Protein AF-A0AAX1LP61-F1 (afdb_monomer)

Radius of gyration: 21.28 Å; Cα contacts (8 Å, |Δi|>4): 53; chains: 1; bounding box: 38×34×68 Å

Organism: Bifidobacterium longum subsp. infantis (NCBI:txid1682)

Sequence (84 aa):
MIGDINDRPDVLIVCVGGNDMLAGRSVREWAAGLAPVLDAAKNKAGKVMLFSSGQPHRSPVLPRAAPRHRTPHQRADRHEPATV

pLDDT: mean 74.97, std 18.7, range [44.19, 96.44]

Structure (mmCIF, N/CA/C/O backbone):
data_AF-A0AAX1LP61-F1
#
_entry.id   AF-A0AAX1LP61-F1
#
loop_
_atom_site.group_PDB
_atom_site.id
_atom_site.type_symbol
_atom_site.label_atom_id
_atom_site.label_alt_id
_atom_site.label_comp_id
_atom_site.label_asym_id
_atom_site.label_entity_id
_atom_site.label_seq_id
_atom_site.pdbx_PDB_ins_code
_atom_site.Cartn_x
_atom_site.Cartn_y
_atom_site.Cartn_z
_atom_site.occupancy
_atom_site.B_iso_or_equiv
_atom_site.auth_seq_id
_atom_site.auth_comp_id
_atom_site.auth_asym_id
_atom_site.auth_atom_id
_atom_site.pdbx_PDB_model_num
ATOM 1 N N . MET A 1 1 ? -26.913 -11.323 8.217 1.00 46.31 1 MET A N 1
ATOM 2 C CA . MET A 1 1 ? -26.661 -9.887 7.985 1.00 46.31 1 MET A CA 1
ATOM 3 C C . MET A 1 1 ? -25.314 -9.596 8.617 1.00 46.31 1 MET A C 1
ATOM 5 O O 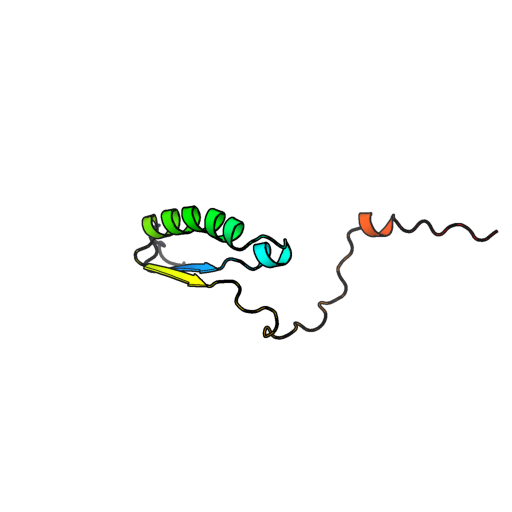. MET A 1 1 ? -25.198 -9.776 9.821 1.00 46.31 1 MET A O 1
ATOM 9 N N . ILE A 1 2 ? -24.275 -9.328 7.822 1.00 56.81 2 ILE A N 1
ATOM 10 C CA . ILE A 1 2 ? -23.006 -8.835 8.375 1.00 56.81 2 ILE A CA 1
ATOM 11 C C . ILE A 1 2 ? -23.357 -7.495 9.020 1.00 56.81 2 ILE A C 1
ATOM 13 O O . ILE A 1 2 ? -23.917 -6.637 8.341 1.00 56.81 2 ILE A O 1
ATOM 17 N N . GLY A 1 3 ? -23.200 -7.412 10.343 1.00 55.28 3 GLY A N 1
ATOM 18 C CA . GLY A 1 3 ? -23.564 -6.235 11.127 1.00 55.28 3 GLY A CA 1
ATOM 19 C C . GLY A 1 3 ? -22.882 -4.988 10.582 1.00 55.28 3 GLY A C 1
ATOM 20 O O . GLY A 1 3 ? -21.839 -5.106 9.944 1.00 55.28 3 GLY A O 1
ATOM 21 N N . ASP A 1 4 ? -23.514 -3.840 10.819 1.00 60.09 4 ASP A N 1
ATOM 22 C CA . ASP A 1 4 ? -23.056 -2.499 10.456 1.00 60.09 4 ASP A CA 1
ATOM 23 C C . ASP A 1 4 ? -21.525 -2.392 10.545 1.00 60.09 4 ASP A C 1
ATOM 25 O O . ASP A 1 4 ? -20.944 -2.312 11.632 1.00 60.09 4 ASP A O 1
ATOM 29 N N . ILE A 1 5 ? -20.855 -2.516 9.393 1.00 61.94 5 ILE A N 1
ATOM 30 C CA . ILE A 1 5 ? -19.412 -2.325 9.313 1.00 61.94 5 ILE A CA 1
ATOM 31 C C . ILE A 1 5 ? -19.246 -0.822 9.410 1.00 61.94 5 ILE A C 1
ATOM 33 O O . ILE A 1 5 ? -19.394 -0.111 8.420 1.00 61.94 5 ILE A O 1
ATOM 37 N N . ASN A 1 6 ? -18.962 -0.359 10.622 1.00 66.12 6 ASN A N 1
ATOM 38 C CA . ASN A 1 6 ? -18.501 0.994 10.879 1.00 66.12 6 ASN A CA 1
ATOM 39 C C . ASN A 1 6 ? -17.468 1.375 9.799 1.00 66.12 6 ASN A C 1
ATOM 41 O O . ASN A 1 6 ? -16.540 0.603 9.546 1.00 66.12 6 ASN A O 1
ATOM 45 N N . ASP A 1 7 ? -17.595 2.553 9.178 1.00 75.44 7 ASP A N 1
ATOM 46 C CA . ASP A 1 7 ? -16.761 3.010 8.039 1.00 75.44 7 ASP A CA 1
ATOM 47 C C . ASP A 1 7 ? -15.245 3.094 8.342 1.00 75.44 7 ASP A C 1
ATOM 49 O O . ASP A 1 7 ? -14.421 3.422 7.477 1.00 75.44 7 ASP A O 1
ATOM 53 N N . ARG A 1 8 ? -14.866 2.780 9.583 1.00 87.19 8 ARG A N 1
ATOM 54 C CA . ARG A 1 8 ? -13.516 2.805 10.120 1.00 87.19 8 ARG A CA 1
ATOM 55 C C . ARG A 1 8 ? -13.068 1.399 10.556 1.00 87.19 8 ARG A C 1
ATOM 57 O O . ARG A 1 8 ? -13.323 1.014 11.696 1.00 87.19 8 ARG A O 1
ATOM 64 N N . PRO A 1 9 ? -12.368 0.638 9.699 1.00 89.06 9 PRO A N 1
ATOM 65 C CA . PRO A 1 9 ? -11.817 -0.657 10.085 1.00 89.06 9 PRO A CA 1
ATOM 66 C C . PRO A 1 9 ? -10.718 -0.521 11.153 1.00 89.06 9 PRO A C 1
ATOM 68 O O . PRO A 1 9 ? -9.882 0.386 11.099 1.00 89.06 9 PRO A O 1
ATOM 71 N N . ASP A 1 10 ? -10.655 -1.473 12.086 1.00 91.12 10 ASP A N 1
ATOM 72 C CA . ASP A 1 10 ? -9.554 -1.561 13.058 1.00 91.12 10 ASP A CA 1
ATOM 73 C C . ASP A 1 10 ? -8.214 -1.836 12.366 1.00 91.12 10 ASP A C 1
ATOM 75 O O . ASP A 1 10 ? -7.188 -1.246 12.713 1.00 91.12 10 ASP A O 1
ATOM 79 N N . VAL A 1 11 ? -8.238 -2.705 11.349 1.00 92.56 11 VAL A N 1
ATOM 80 C CA . VAL A 1 11 ? -7.081 -3.086 10.536 1.00 92.56 11 VAL A CA 1
ATOM 81 C C . VAL A 1 11 ? -7.435 -2.984 9.057 1.00 92.56 11 VAL A C 1
ATOM 83 O O . VAL A 1 11 ? -8.373 -3.626 8.589 1.00 92.56 11 VAL A O 1
ATOM 86 N N . LEU A 1 12 ? -6.641 -2.223 8.304 1.00 94.06 12 LEU A N 1
ATOM 87 C CA . LEU A 1 12 ? -6.690 -2.183 6.846 1.00 94.06 12 LEU A CA 1
ATOM 88 C C . LEU A 1 12 ? -5.467 -2.885 6.257 1.00 94.06 12 LEU A C 1
ATOM 90 O O . LEU A 1 12 ? -4.326 -2.540 6.566 1.00 94.06 12 LEU A O 1
ATOM 94 N N . ILE A 1 13 ? -5.713 -3.857 5.383 1.00 94.25 13 ILE A N 1
ATOM 95 C CA . ILE A 1 13 ? -4.669 -4.591 4.670 1.00 94.25 13 ILE A CA 1
ATOM 96 C C . ILE A 1 13 ? -4.494 -3.982 3.277 1.00 94.25 13 ILE A C 1
ATOM 98 O O . ILE A 1 13 ? -5.451 -3.880 2.512 1.00 94.25 13 ILE A O 1
ATOM 102 N N . VAL A 1 14 ? -3.264 -3.597 2.942 1.00 93.38 14 VAL A N 1
ATOM 103 C CA . VAL A 1 14 ? -2.882 -3.034 1.643 1.00 93.38 14 VAL A CA 1
ATOM 104 C C . VAL A 1 14 ? -1.957 -4.025 0.941 1.00 93.38 14 VAL A C 1
ATOM 106 O O . VAL A 1 14 ? -0.837 -4.245 1.390 1.00 93.38 14 VAL A O 1
ATOM 109 N N . CYS A 1 15 ? -2.410 -4.615 -0.166 1.00 93.00 15 CYS A N 1
ATOM 110 C CA . CYS A 1 15 ? -1.621 -5.533 -0.995 1.00 93.00 15 CYS A CA 1
ATOM 111 C C . CYS A 1 15 ? -1.304 -4.863 -2.335 1.00 93.00 15 CYS A C 1
ATOM 113 O O . CYS A 1 15 ? -2.217 -4.549 -3.098 1.00 93.00 15 CYS A O 1
ATOM 115 N N . VAL A 1 16 ? -0.025 -4.627 -2.628 1.00 91.06 16 VAL A N 1
ATOM 116 C CA . VAL A 1 16 ? 0.408 -3.817 -3.783 1.00 91.06 16 VAL A CA 1
ATOM 117 C C . VAL A 1 16 ? 1.672 -4.373 -4.439 1.00 91.06 16 VAL A C 1
ATOM 119 O O . VAL A 1 16 ? 2.334 -5.257 -3.903 1.00 91.06 16 VAL A O 1
ATOM 122 N N . GLY A 1 17 ? 2.035 -3.826 -5.601 1.00 89.06 17 GLY A N 1
ATOM 123 C CA . GLY A 1 17 ? 3.297 -4.108 -6.287 1.00 89.06 17 GLY A CA 1
ATOM 124 C C . GLY A 1 17 ? 3.195 -5.154 -7.394 1.00 89.06 17 GLY A C 1
ATOM 125 O O . GLY A 1 17 ? 4.000 -5.129 -8.315 1.00 89.06 17 GLY A O 1
ATOM 126 N N . GLY A 1 18 ? 2.197 -6.048 -7.367 1.00 88.75 18 GLY A N 1
ATOM 127 C CA . GLY A 1 18 ? 2.092 -7.123 -8.364 1.00 88.75 18 GLY A CA 1
ATOM 128 C C . GLY A 1 18 ? 1.945 -6.573 -9.783 1.00 88.75 18 GLY A C 1
ATOM 129 O O . GLY A 1 18 ? 2.646 -6.994 -10.697 1.00 88.75 18 GLY A O 1
ATOM 130 N N . ASN A 1 19 ? 1.095 -5.560 -9.948 1.00 88.19 19 ASN A N 1
ATOM 131 C CA . ASN A 1 19 ? 0.887 -4.907 -11.239 1.00 88.19 19 ASN A CA 1
ATOM 132 C C . ASN A 1 19 ? 2.085 -4.047 -11.653 1.00 88.19 19 ASN A C 1
ATOM 134 O O . ASN A 1 19 ? 2.444 -4.036 -12.824 1.00 88.19 19 ASN A O 1
ATOM 138 N N . ASP A 1 20 ? 2.728 -3.362 -10.707 1.00 89.75 20 ASP A N 1
ATOM 139 C CA . ASP A 1 20 ? 3.932 -2.565 -10.958 1.00 89.75 20 ASP A CA 1
ATOM 140 C C . ASP A 1 20 ? 5.071 -3.433 -11.495 1.00 89.75 20 ASP A C 1
ATOM 142 O O . ASP A 1 20 ? 5.739 -3.054 -12.456 1.00 89.75 20 ASP A O 1
ATOM 146 N N . MET A 1 21 ? 5.232 -4.634 -10.930 1.00 85.69 21 MET A N 1
ATOM 147 C CA . MET A 1 21 ? 6.180 -5.630 -11.418 1.00 85.69 21 MET A CA 1
ATOM 148 C C . MET A 1 21 ? 5.844 -6.101 -12.834 1.00 85.69 21 MET A C 1
ATOM 150 O O . MET A 1 21 ? 6.732 -6.156 -13.681 1.00 85.69 21 MET A O 1
ATOM 154 N N . LEU A 1 22 ? 4.574 -6.420 -13.105 1.00 87.00 22 LEU A N 1
ATOM 155 C CA . LEU A 1 22 ? 4.126 -6.851 -14.437 1.00 87.00 22 LEU A CA 1
ATOM 156 C C . LEU A 1 22 ? 4.274 -5.746 -15.493 1.00 87.00 22 LEU A C 1
ATOM 158 O O . LEU A 1 22 ? 4.513 -6.046 -16.659 1.00 87.00 22 LEU A O 1
ATOM 162 N N . ALA A 1 23 ? 4.152 -4.485 -15.083 1.00 88.50 23 ALA A N 1
ATOM 163 C CA . ALA A 1 23 ? 4.332 -3.315 -15.934 1.00 88.50 23 ALA A CA 1
ATOM 164 C C . ALA A 1 23 ? 5.799 -2.856 -16.044 1.00 88.50 23 ALA A C 1
ATOM 166 O O . ALA A 1 23 ? 6.071 -1.875 -16.731 1.00 88.50 23 ALA A O 1
ATOM 167 N N .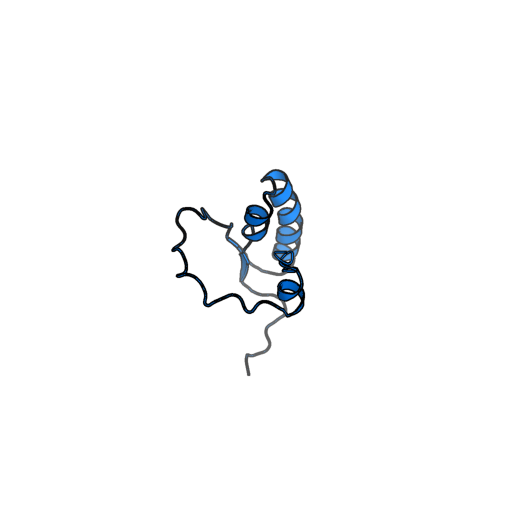 GLY A 1 24 ? 6.741 -3.523 -15.364 1.00 88.38 24 GLY A N 1
ATOM 168 C CA . GLY A 1 24 ? 8.156 -3.145 -15.374 1.00 88.38 24 GLY A CA 1
ATOM 169 C C . GLY A 1 24 ? 8.439 -1.771 -14.756 1.00 88.38 24 GLY A C 1
ATOM 170 O O . GLY A 1 24 ? 9.436 -1.142 -15.108 1.00 88.38 24 GLY A O 1
ATOM 171 N N . ARG A 1 25 ? 7.572 -1.285 -13.857 1.00 87.12 25 ARG A N 1
ATOM 172 C CA . ARG A 1 25 ? 7.771 0.003 -13.182 1.00 87.12 25 ARG A CA 1
ATOM 173 C C . ARG A 1 25 ? 8.984 -0.053 -12.266 1.00 87.12 25 ARG A C 1
ATOM 175 O O . ARG A 1 25 ? 9.274 -1.069 -11.631 1.00 87.12 25 ARG A O 1
ATOM 182 N N . SER A 1 26 ? 9.664 1.080 -12.141 1.00 89.81 26 SER A N 1
ATOM 183 C CA . SER A 1 26 ? 10.760 1.211 -11.189 1.00 89.81 26 SER A CA 1
ATOM 184 C C . SER A 1 26 ? 10.255 1.250 -9.742 1.00 89.81 26 SER A C 1
ATOM 186 O O . SER A 1 26 ? 9.127 1.652 -9.447 1.00 89.81 26 SER A O 1
ATOM 188 N N . VAL A 1 27 ? 11.138 0.914 -8.797 1.00 88.88 27 VAL A N 1
ATOM 189 C CA . VAL A 1 27 ? 10.852 1.019 -7.354 1.00 88.88 27 VAL A CA 1
ATOM 190 C C . VAL A 1 27 ? 10.489 2.452 -6.954 1.00 88.88 27 VAL A C 1
ATOM 192 O O . VAL A 1 27 ? 9.629 2.654 -6.102 1.00 88.88 27 VAL A O 1
ATOM 195 N N . ARG A 1 28 ? 11.113 3.458 -7.582 1.00 92.69 28 ARG A N 1
ATOM 196 C CA . ARG A 1 28 ? 10.830 4.877 -7.320 1.00 92.69 28 ARG A CA 1
ATOM 197 C C . ARG A 1 28 ? 9.394 5.232 -7.696 1.00 92.69 28 ARG A C 1
ATOM 199 O O . ARG A 1 28 ? 8.690 5.868 -6.919 1.00 92.69 28 ARG A O 1
ATOM 206 N N . GLU A 1 29 ? 8.975 4.814 -8.880 1.00 92.06 29 GLU A N 1
ATOM 207 C CA . GLU A 1 29 ? 7.624 5.023 -9.392 1.00 92.06 29 GLU A CA 1
ATOM 208 C C . GLU A 1 29 ? 6.574 4.288 -8.549 1.00 92.06 29 GLU A C 1
ATOM 210 O O . GLU A 1 29 ? 5.520 4.853 -8.239 1.00 92.06 29 GLU A O 1
ATOM 215 N N . TRP A 1 30 ? 6.871 3.055 -8.135 1.00 91.69 30 TRP A N 1
ATOM 216 C CA . TRP A 1 30 ? 6.038 2.299 -7.201 1.00 91.69 30 TRP A CA 1
ATOM 217 C C . TRP A 1 30 ? 5.896 3.020 -5.853 1.00 91.69 30 TRP A C 1
ATOM 219 O O . TRP A 1 30 ? 4.777 3.254 -5.400 1.00 91.69 30 TRP A O 1
ATOM 229 N N . ALA A 1 31 ? 7.007 3.448 -5.244 1.00 92.00 31 ALA A N 1
ATOM 230 C CA . ALA A 1 31 ? 7.002 4.148 -3.959 1.00 92.00 31 ALA A CA 1
ATOM 231 C C . ALA A 1 31 ? 6.219 5.470 -4.018 1.00 92.00 31 ALA A C 1
ATOM 233 O O . ALA A 1 31 ? 5.441 5.764 -3.110 1.00 92.00 31 ALA A O 1
ATOM 234 N N . ALA A 1 32 ? 6.372 6.233 -5.106 1.00 94.94 32 ALA A N 1
ATOM 235 C CA . ALA A 1 32 ? 5.626 7.471 -5.324 1.00 94.94 32 ALA A CA 1
ATOM 236 C C . ALA A 1 32 ? 4.108 7.232 -5.419 1.00 94.94 32 ALA A C 1
ATOM 238 O O . ALA A 1 32 ? 3.333 8.017 -4.882 1.00 94.94 32 ALA A O 1
ATOM 239 N N . GLY A 1 33 ? 3.681 6.135 -6.056 1.00 92.69 33 GLY A N 1
ATOM 240 C CA . GLY A 1 33 ? 2.266 5.748 -6.115 1.00 92.69 33 GLY A CA 1
ATOM 241 C C . GLY A 1 33 ? 1.727 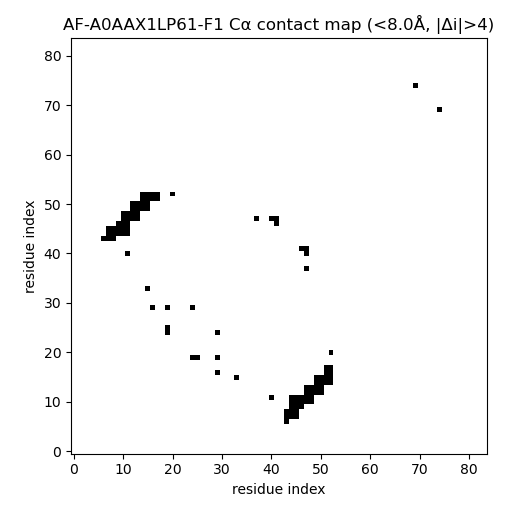5.178 -4.799 1.00 92.69 33 GLY A C 1
ATOM 242 O O . GLY A 1 33 ? 0.553 5.358 -4.486 1.00 92.69 33 GLY A O 1
ATOM 243 N N . LEU A 1 34 ? 2.575 4.516 -4.007 1.00 94.19 34 LEU A N 1
ATOM 244 C CA . LEU A 1 34 ? 2.189 3.910 -2.732 1.00 94.19 34 LEU A CA 1
ATOM 245 C C . LEU A 1 34 ? 2.016 4.939 -1.606 1.00 94.19 34 LEU A C 1
ATOM 247 O O . LEU A 1 34 ? 1.138 4.768 -0.762 1.00 94.19 34 LEU A O 1
ATOM 251 N N . ALA A 1 35 ? 2.822 6.002 -1.584 1.00 95.06 35 ALA A N 1
ATOM 252 C CA . ALA A 1 35 ? 2.761 7.036 -0.550 1.00 95.06 35 ALA A CA 1
ATOM 253 C C . ALA A 1 35 ? 1.336 7.589 -0.297 1.00 95.06 35 ALA A C 1
ATOM 255 O O . ALA A 1 35 ? 0.854 7.449 0.830 1.00 95.06 35 ALA A O 1
ATOM 256 N N . PRO A 1 36 ? 0.597 8.101 -1.306 1.00 96.44 36 PRO A N 1
ATOM 257 C CA . PRO A 1 36 ? -0.752 8.627 -1.081 1.00 96.44 36 PRO A CA 1
ATOM 258 C C . PRO A 1 36 ? -1.759 7.551 -0.643 1.00 96.44 36 PRO A C 1
ATOM 260 O O . PRO A 1 36 ? -2.692 7.844 0.103 1.00 96.44 36 PRO A O 1
ATOM 263 N N . VAL A 1 37 ? -1.568 6.292 -1.059 1.00 94.69 37 VAL A N 1
ATOM 264 C CA . VAL A 1 37 ? -2.410 5.167 -0.616 1.00 94.69 37 VAL A CA 1
ATOM 265 C C . VAL A 1 37 ? -2.224 4.915 0.879 1.00 94.69 37 VAL A C 1
ATOM 267 O O . VAL A 1 37 ? -3.206 4.719 1.596 1.00 94.69 37 VAL A O 1
ATOM 270 N N . LEU A 1 38 ? -0.981 4.946 1.368 1.00 95.12 38 LEU A N 1
ATOM 271 C CA . LEU A 1 38 ? -0.693 4.762 2.791 1.00 95.12 38 LEU A CA 1
ATOM 272 C C . LEU A 1 38 ? -1.200 5.932 3.638 1.00 95.12 38 LEU A C 1
ATOM 274 O O . LEU A 1 38 ? -1.677 5.699 4.749 1.00 95.12 38 LEU A O 1
ATOM 278 N N . ASP A 1 39 ? -1.145 7.161 3.128 1.00 95.75 39 ASP A N 1
ATOM 279 C CA . ASP A 1 39 ? -1.694 8.326 3.830 1.00 95.75 39 ASP A CA 1
ATOM 280 C C . ASP A 1 39 ? -3.220 8.238 3.953 1.00 95.75 39 ASP A C 1
ATOM 282 O O . ASP A 1 39 ? -3.767 8.390 5.048 1.00 95.75 39 ASP A O 1
ATOM 286 N N . ALA A 1 40 ? -3.914 7.876 2.871 1.00 94.38 40 ALA A N 1
ATOM 287 C CA . ALA A 1 40 ? -5.352 7.621 2.912 1.00 94.38 40 ALA A CA 1
ATOM 288 C C . ALA A 1 40 ? -5.709 6.457 3.858 1.00 94.38 40 ALA A C 1
ATOM 290 O O . ALA A 1 40 ? -6.671 6.546 4.623 1.00 94.38 40 ALA A O 1
ATOM 291 N N . ALA A 1 41 ? -4.916 5.382 3.852 1.00 94.06 41 ALA A N 1
ATOM 292 C CA . ALA A 1 41 ? -5.124 4.218 4.709 1.00 94.06 41 ALA A CA 1
ATOM 293 C C . ALA A 1 41 ? -4.999 4.560 6.203 1.00 94.06 41 ALA A C 1
ATOM 295 O O . ALA A 1 41 ? -5.838 4.135 6.999 1.00 94.06 41 ALA A O 1
ATOM 296 N N . LYS A 1 42 ? -3.995 5.362 6.582 1.00 92.69 42 LYS A N 1
ATOM 297 C CA . LYS A 1 42 ? -3.793 5.820 7.970 1.00 92.69 42 LYS A CA 1
ATOM 298 C C . LYS A 1 42 ? -4.947 6.685 8.475 1.00 92.69 42 LYS A C 1
ATOM 300 O O . LYS A 1 42 ? -5.286 6.609 9.650 1.00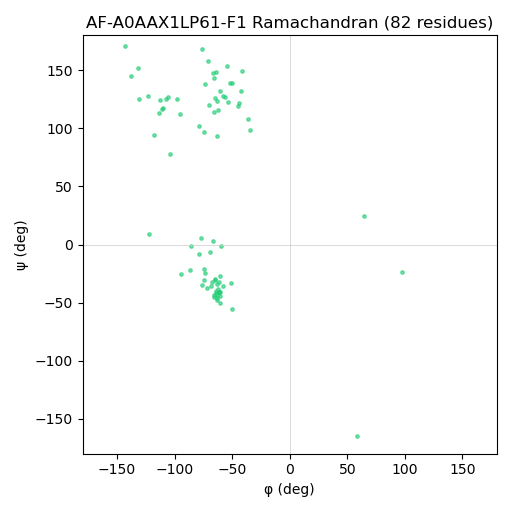 92.69 42 LYS A O 1
ATOM 305 N N . ASN A 1 43 ? -5.567 7.472 7.595 1.00 92.75 43 ASN A N 1
ATOM 306 C CA . ASN A 1 43 ? -6.737 8.278 7.949 1.00 92.75 43 ASN A CA 1
ATOM 307 C C . ASN A 1 43 ? -8.008 7.429 8.107 1.00 92.75 43 ASN A C 1
ATOM 309 O O . ASN A 1 43 ? -8.926 7.823 8.825 1.00 92.75 43 ASN A O 1
ATOM 313 N N . LYS A 1 44 ? -8.063 6.262 7.454 1.00 90.75 44 LYS A N 1
ATOM 314 C CA . LYS A 1 44 ? -9.245 5.393 7.427 1.00 90.75 44 LYS A CA 1
ATOM 315 C C . LYS A 1 44 ? -9.239 4.294 8.492 1.00 90.75 44 LYS A C 1
ATOM 317 O O . LYS A 1 44 ? -10.312 3.847 8.877 1.00 90.75 44 LYS A O 1
ATOM 322 N N . ALA A 1 45 ? -8.077 3.855 8.976 1.00 93.44 45 ALA A N 1
ATOM 323 C CA . ALA A 1 45 ? -7.971 2.698 9.867 1.00 93.44 45 ALA A CA 1
ATOM 324 C C . ALA A 1 45 ? -7.106 2.954 11.106 1.00 93.44 45 ALA A C 1
ATOM 326 O O . ALA A 1 45 ? -6.167 3.746 11.074 1.00 93.44 45 ALA A O 1
ATOM 327 N N . GLY A 1 46 ? -7.393 2.241 12.200 1.00 89.50 46 GLY A N 1
ATOM 328 C CA . GLY A 1 46 ? -6.568 2.293 13.416 1.00 89.50 46 GLY A CA 1
ATOM 329 C C . GLY A 1 46 ? -5.174 1.682 13.222 1.00 89.50 46 GLY A C 1
ATOM 330 O O . GLY A 1 46 ? -4.198 2.132 13.832 1.00 89.50 46 GLY A O 1
ATOM 331 N N . LYS A 1 47 ? -5.071 0.667 12.358 1.00 95.00 47 LYS A N 1
ATOM 332 C CA . LYS A 1 47 ? -3.832 -0.009 11.963 1.00 95.00 47 LYS A CA 1
ATOM 333 C C . LYS A 1 47 ? -3.830 -0.271 10.461 1.00 95.00 47 LYS A C 1
ATOM 335 O O . LYS A 1 47 ? -4.858 -0.595 9.873 1.00 95.00 47 LYS A O 1
ATOM 340 N N . VAL A 1 48 ? -2.650 -0.185 9.855 1.00 96.00 48 VAL A N 1
ATOM 341 C CA . VAL A 1 48 ? -2.435 -0.507 8.441 1.00 96.00 48 VAL A CA 1
ATOM 342 C C . VAL A 1 48 ? -1.363 -1.582 8.345 1.00 96.00 48 VAL A C 1
ATOM 344 O O . VAL A 1 48 ? -0.277 -1.421 8.903 1.00 96.00 48 VAL A O 1
ATOM 347 N N . MET A 1 49 ? -1.663 -2.666 7.634 1.00 95.88 49 MET A N 1
ATOM 348 C CA . MET A 1 49 ? -0.718 -3.736 7.327 1.00 95.88 49 MET A CA 1
ATOM 349 C C . MET A 1 49 ? -0.442 -3.744 5.826 1.00 95.88 49 MET A C 1
ATOM 351 O O . MET A 1 49 ? -1.367 -3.829 5.023 1.00 95.88 49 MET A O 1
ATOM 355 N N . LEU A 1 50 ? 0.829 -3.647 5.446 1.00 92.94 50 LEU A N 1
ATOM 356 C CA . LEU A 1 50 ? 1.261 -3.599 4.052 1.00 92.94 50 LEU A CA 1
ATOM 357 C C . LEU A 1 50 ? 1.891 -4.932 3.644 1.00 92.94 50 LEU A C 1
ATOM 359 O O . LEU A 1 50 ? 2.855 -5.378 4.265 1.00 92.94 50 LEU A O 1
ATOM 363 N N . PHE A 1 51 ? 1.402 -5.503 2.549 1.00 90.75 51 PHE A N 1
ATOM 364 C CA . PHE A 1 51 ? 2.041 -6.600 1.833 1.00 90.75 51 PHE A CA 1
ATOM 365 C C . PHE A 1 51 ? 2.565 -6.079 0.495 1.00 90.75 51 PHE A C 1
ATOM 367 O O . PHE A 1 51 ? 1.801 -5.619 -0.359 1.00 90.75 51 PHE A O 1
ATOM 374 N N . SER A 1 52 ? 3.883 -6.146 0.310 1.00 83.00 52 SER A N 1
ATOM 375 C CA . SER A 1 52 ? 4.491 -5.960 -1.007 1.00 83.00 52 SER A CA 1
ATOM 376 C C . SER A 1 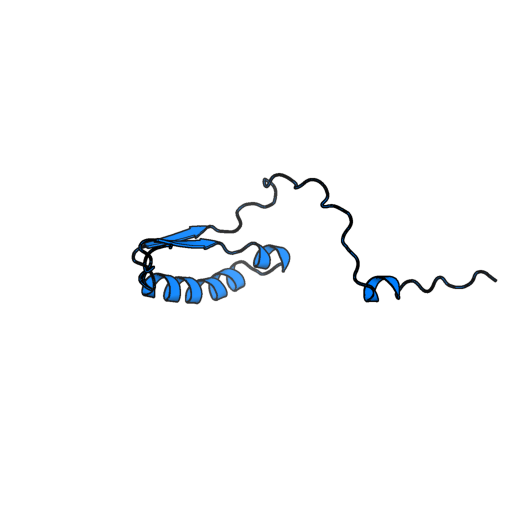52 ? 4.305 -7.219 -1.858 1.00 83.00 52 SER A C 1
ATOM 378 O O . SER A 1 52 ? 3.945 -8.285 -1.357 1.00 83.00 52 SER A O 1
ATOM 380 N N . SER A 1 53 ? 4.592 -7.119 -3.153 1.00 77.06 53 SER A N 1
ATOM 381 C CA . SER A 1 53 ? 4.409 -8.195 -4.133 1.00 77.06 53 SER A CA 1
ATOM 382 C C . SER A 1 53 ? 5.312 -9.420 -3.958 1.00 77.06 53 SER A C 1
ATOM 384 O O . SER A 1 53 ? 5.230 -10.350 -4.758 1.00 77.06 53 SER A O 1
ATOM 386 N N . GLY A 1 54 ? 6.149 -9.459 -2.916 1.00 69.81 54 GLY A N 1
ATOM 387 C CA . GLY A 1 54 ? 7.087 -10.552 -2.673 1.00 69.81 54 GLY A CA 1
ATOM 388 C C . GLY A 1 54 ? 8.071 -10.767 -3.832 1.00 69.81 54 GLY A C 1
ATOM 389 O O . GLY A 1 54 ? 8.243 -9.914 -4.700 1.00 69.81 54 GLY A O 1
ATOM 390 N N . GLN A 1 55 ? 8.746 -11.920 -3.840 1.00 60.84 55 GLN A N 1
ATOM 391 C CA . GLN A 1 55 ? 9.567 -12.368 -4.970 1.00 60.84 55 GLN A CA 1
ATOM 392 C C . GLN A 1 55 ? 8.730 -13.300 -5.868 1.00 60.84 55 GLN A C 1
ATOM 394 O O . GLN A 1 55 ? 8.457 -14.428 -5.450 1.00 60.84 55 GLN A O 1
ATOM 399 N N . PRO A 1 56 ? 8.378 -12.915 -7.112 1.00 58.34 56 PRO A N 1
ATOM 400 C CA . PRO A 1 56 ? 7.593 -13.766 -8.014 1.00 58.34 56 PRO A CA 1
ATOM 401 C C . PRO A 1 56 ? 8.289 -15.091 -8.325 1.00 58.34 56 PRO A C 1
ATOM 403 O O . PRO A 1 56 ? 7.645 -16.096 -8.603 1.00 58.34 56 PRO A O 1
ATOM 406 N N . HIS A 1 57 ? 9.623 -15.105 -8.256 1.00 55.62 57 HIS A N 1
ATOM 407 C CA . HIS A 1 57 ? 10.463 -16.258 -8.587 1.00 55.62 57 HIS A CA 1
ATOM 408 C C . HIS A 1 57 ? 10.342 -17.424 -7.588 1.00 55.62 57 HIS A C 1
ATOM 410 O O . HIS A 1 57 ? 10.925 -18.480 -7.817 1.00 55.62 57 HIS A O 1
ATOM 416 N N . ARG A 1 58 ? 9.609 -17.244 -6.479 1.00 53.78 58 ARG A N 1
ATOM 417 C CA . ARG A 1 58 ? 9.286 -18.298 -5.501 1.00 53.78 58 ARG A CA 1
ATOM 418 C C . ARG A 1 58 ? 7.784 -18.494 -5.290 1.00 53.78 58 ARG A C 1
ATOM 420 O O . ARG A 1 58 ? 7.389 -19.220 -4.381 1.00 53.78 58 ARG A O 1
ATOM 427 N N . SER A 1 59 ? 6.937 -17.869 -6.104 1.00 53.50 59 SER A N 1
ATOM 428 C CA . SER A 1 59 ? 5.504 -18.152 -6.070 1.00 53.50 59 SER A CA 1
ATOM 429 C C . SER A 1 59 ? 5.235 -19.520 -6.714 1.00 53.50 59 SER A C 1
ATOM 431 O O . SER A 1 59 ? 5.844 -19.826 -7.742 1.00 53.50 59 SER A O 1
ATOM 433 N N . PRO A 1 60 ? 4.347 -20.362 -6.149 1.00 52.62 60 PRO A N 1
ATOM 434 C CA . PRO A 1 60 ? 3.937 -21.591 -6.814 1.00 52.62 60 PRO A CA 1
ATOM 435 C C . PRO A 1 60 ? 3.381 -21.246 -8.198 1.00 52.62 60 PRO A C 1
ATOM 437 O O . PRO A 1 60 ? 2.507 -20.388 -8.337 1.00 52.62 60 PRO A O 1
ATOM 440 N N . VAL A 1 61 ? 3.920 -21.893 -9.231 1.00 62.09 61 VAL A N 1
ATOM 441 C CA . VAL A 1 61 ? 3.428 -21.736 -10.599 1.00 62.09 61 VAL A CA 1
ATOM 442 C C . VAL A 1 61 ? 2.023 -22.320 -10.631 1.00 62.09 61 VAL A C 1
ATOM 444 O O . VAL A 1 61 ? 1.848 -23.523 -10.443 1.00 62.09 61 VAL A O 1
ATOM 447 N N . LEU A 1 62 ? 1.014 -21.474 -10.849 1.00 53.28 62 LEU A N 1
ATOM 448 C CA . LEU A 1 62 ? -0.332 -21.967 -11.114 1.00 53.28 62 LEU A CA 1
ATOM 449 C C . LEU A 1 62 ? -0.253 -22.876 -12.353 1.00 53.28 62 LEU A C 1
ATOM 451 O O . LEU A 1 62 ? 0.304 -22.443 -13.371 1.00 53.28 62 LEU A O 1
ATOM 455 N N . PRO A 1 63 ? -0.770 -24.121 -12.296 1.00 56.12 63 PRO A N 1
ATOM 456 C CA . PRO A 1 63 ? -0.861 -24.969 -13.477 1.00 56.12 63 PRO A CA 1
ATOM 457 C C . PRO A 1 63 ? -1.517 -24.162 -14.595 1.00 56.12 63 PRO A C 1
ATOM 459 O O . PRO A 1 63 ? -2.436 -23.393 -14.310 1.00 56.12 63 PRO A O 1
ATOM 462 N N . ARG A 1 64 ? -1.017 -24.294 -15.837 1.00 59.53 64 ARG A N 1
ATOM 463 C CA . ARG A 1 64 ? -1.522 -23.567 -17.017 1.00 59.53 64 ARG A CA 1
ATOM 464 C C . ARG A 1 64 ? -3.040 -23.432 -16.915 1.00 59.53 64 ARG A C 1
ATOM 466 O O . ARG A 1 64 ? -3.751 -24.424 -17.058 1.00 59.53 64 ARG A O 1
ATOM 473 N N . ALA A 1 65 ? -3.508 -22.214 -16.636 1.00 57.25 65 ALA A N 1
ATOM 474 C CA . ALA A 1 65 ? -4.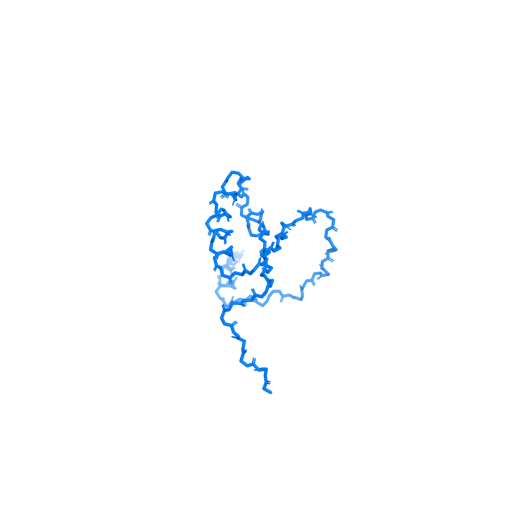929 -21.927 -16.614 1.00 57.25 65 ALA A CA 1
ATOM 475 C C . ALA A 1 65 ? -5.530 -22.417 -17.936 1.00 57.25 65 ALA A C 1
ATOM 477 O O . ALA A 1 65 ? -4.896 -22.285 -18.992 1.00 57.25 65 ALA A O 1
ATOM 478 N N . ALA A 1 66 ? -6.717 -23.020 -17.843 1.00 53.72 66 ALA A N 1
ATOM 479 C CA . ALA A 1 66 ? -7.499 -23.515 -18.967 1.00 53.72 66 ALA A CA 1
ATOM 480 C C . ALA A 1 66 ? -7.464 -22.527 -20.153 1.00 53.72 66 ALA A C 1
ATOM 482 O O . ALA A 1 66 ? -7.332 -21.318 -19.927 1.00 53.72 66 ALA A O 1
ATOM 483 N N . PRO A 1 67 ? -7.548 -23.015 -21.408 1.00 53.47 67 PRO A N 1
ATOM 484 C CA . PRO A 1 67 ? -7.328 -22.204 -22.599 1.00 53.47 67 PRO A CA 1
ATOM 485 C C . PRO A 1 67 ? -8.037 -20.858 -22.487 1.00 53.47 67 PRO A C 1
ATOM 487 O O . PRO A 1 67 ? -9.250 -20.811 -22.288 1.00 53.47 67 PRO A O 1
ATOM 490 N N . ARG A 1 68 ? -7.261 -19.768 -22.582 1.00 50.44 68 ARG A N 1
ATOM 491 C CA . ARG A 1 68 ? -7.782 -18.398 -22.581 1.00 50.44 68 ARG A CA 1
ATOM 492 C C . ARG A 1 68 ? -8.986 -18.350 -23.516 1.00 50.44 68 ARG A C 1
ATOM 494 O O . ARG A 1 68 ? -8.831 -18.629 -24.707 1.00 50.44 68 ARG A O 1
ATOM 501 N N . HIS A 1 69 ? -10.160 -18.011 -22.989 1.00 53.50 69 HIS A N 1
ATOM 502 C CA . HIS A 1 69 ? -11.327 -17.744 -23.815 1.00 53.50 69 HIS A CA 1
ATOM 503 C C . HIS A 1 69 ? -11.003 -16.517 -24.675 1.00 53.50 69 HIS A C 1
ATOM 505 O O . HIS A 1 69 ? -11.116 -15.378 -24.227 1.00 53.50 69 HIS A O 1
ATOM 511 N N . ARG A 1 70 ? -10.494 -16.753 -25.889 1.00 52.59 70 ARG A N 1
ATOM 512 C CA . ARG A 1 70 ? -10.190 -15.697 -26.857 1.00 52.59 70 ARG A CA 1
ATOM 513 C C . ARG A 1 70 ? -11.498 -15.009 -27.209 1.00 52.59 70 ARG A C 1
ATOM 515 O O . ARG A 1 70 ? -12.435 -15.667 -27.663 1.00 52.59 70 ARG A O 1
ATOM 522 N N . THR A 1 71 ? -11.557 -13.701 -27.009 1.00 50.66 71 THR A N 1
ATOM 523 C CA . THR A 1 71 ? -12.656 -12.893 -27.530 1.00 50.66 71 THR A CA 1
ATOM 524 C C . THR A 1 71 ? -12.630 -12.930 -29.066 1.00 50.66 71 THR A C 1
ATOM 526 O O . THR A 1 71 ? -11.552 -13.069 -29.654 1.00 50.66 71 THR A O 1
ATOM 529 N N . PRO A 1 72 ? -13.793 -12.840 -29.742 1.00 54.84 72 PRO A N 1
ATOM 530 C CA . PRO A 1 72 ? -13.909 -13.014 -31.196 1.00 54.84 72 PRO A CA 1
ATOM 531 C C . PRO A 1 72 ? -12.936 -12.157 -32.016 1.00 54.84 72 PRO A C 1
ATOM 533 O O . PRO A 1 72 ? -12.418 -12.616 -33.030 1.00 54.84 72 PRO A O 1
ATOM 536 N N . HIS A 1 73 ? -12.607 -10.960 -31.529 1.00 53.12 73 HIS A N 1
ATOM 537 C CA . HIS A 1 73 ? -11.682 -10.035 -32.186 1.00 53.12 73 HIS A CA 1
ATOM 538 C C . HIS A 1 73 ? -10.262 -10.597 -32.356 1.00 53.12 73 HIS A C 1
ATOM 540 O O . HIS A 1 73 ? -9.628 -10.340 -33.369 1.00 53.12 73 HIS A O 1
ATOM 546 N N . GLN A 1 74 ? -9.785 -11.447 -31.439 1.00 50.06 74 GLN A N 1
ATOM 547 C CA 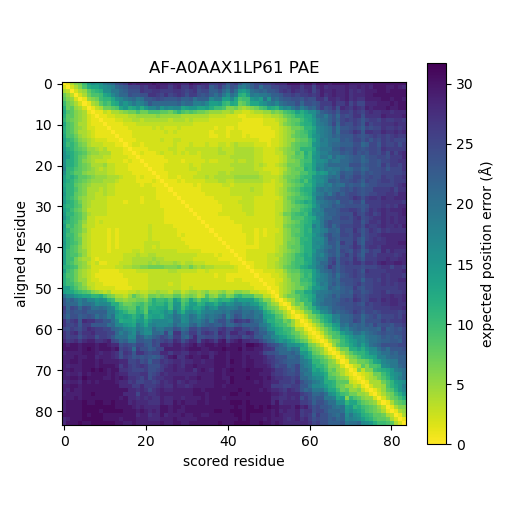. GLN A 1 74 ? -8.450 -12.060 -31.535 1.00 50.06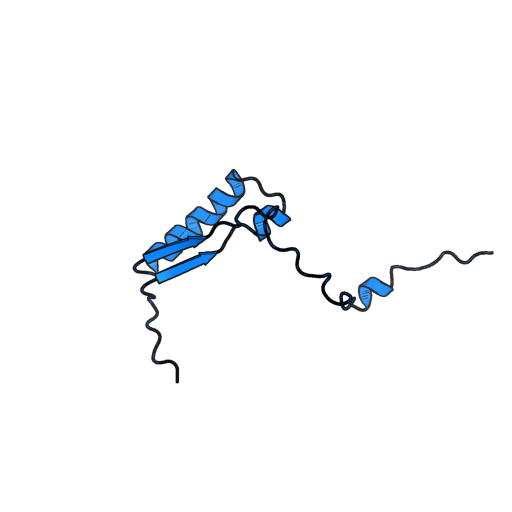 74 GLN A CA 1
ATOM 548 C C . GLN A 1 74 ? -8.383 -13.244 -32.515 1.00 50.06 74 GLN A C 1
ATOM 550 O O . GLN A 1 74 ? -7.302 -13.777 -32.762 1.00 50.06 74 GLN A O 1
ATOM 555 N N . ARG A 1 75 ? -9.527 -13.712 -33.040 1.00 53.41 75 ARG A N 1
ATOM 556 C CA . ARG A 1 75 ? -9.566 -14.747 -34.087 1.00 53.41 75 ARG A CA 1
ATOM 557 C C . ARG A 1 75 ? -9.446 -14.157 -35.494 1.00 53.41 75 ARG A C 1
ATOM 559 O O . ARG A 1 75 ? -9.046 -14.886 -36.392 1.00 53.41 75 ARG A O 1
ATOM 566 N N . ALA A 1 76 ? -9.774 -12.875 -35.669 1.00 55.78 76 ALA A N 1
ATOM 567 C CA . ALA A 1 76 ? -9.809 -12.219 -36.975 1.00 55.78 76 ALA A CA 1
ATOM 568 C C . ALA A 1 76 ? -8.413 -11.901 -37.548 1.00 55.78 76 ALA A C 1
ATOM 570 O O . ALA A 1 76 ? -8.269 -11.806 -38.759 1.00 55.78 76 ALA A O 1
ATOM 571 N N . ASP A 1 77 ? -7.372 -11.826 -36.709 1.00 53.72 77 ASP A N 1
ATOM 572 C CA . ASP A 1 77 ? -5.997 -11.499 -37.136 1.00 53.72 77 ASP A CA 1
ATOM 573 C C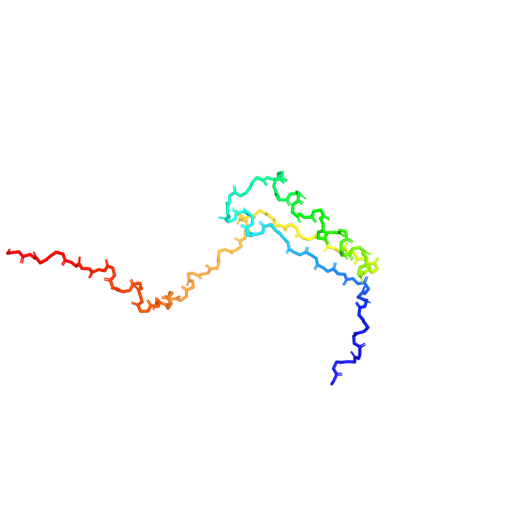 . ASP A 1 77 ? -5.239 -12.650 -37.824 1.00 53.72 77 ASP A C 1
ATOM 575 O O . ASP A 1 77 ? -4.058 -12.524 -38.146 1.00 53.72 77 ASP A O 1
ATOM 579 N N . ARG A 1 78 ? -5.891 -13.790 -38.083 1.00 52.69 78 ARG A N 1
ATOM 580 C CA . ARG A 1 78 ? -5.343 -14.822 -38.973 1.00 52.69 78 ARG A CA 1
ATOM 581 C C . ARG A 1 78 ? -6.050 -14.786 -40.320 1.00 52.69 78 ARG A C 1
ATOM 583 O O . ARG A 1 78 ? -6.866 -15.651 -40.617 1.00 52.69 78 ARG A O 1
ATOM 590 N N . HIS A 1 79 ? -5.680 -13.823 -41.153 1.00 51.22 79 HIS A N 1
ATOM 591 C CA . HIS A 1 79 ? -5.683 -14.075 -42.588 1.00 51.22 79 HIS A CA 1
ATOM 592 C C . HIS A 1 79 ? -4.415 -14.870 -42.915 1.00 51.22 79 HIS A C 1
ATOM 594 O O . HIS A 1 79 ? -3.314 -14.323 -42.941 1.00 51.22 79 HIS A O 1
ATOM 600 N N . GLU A 1 80 ? -4.561 -16.183 -43.105 1.00 53.00 80 GLU A N 1
ATOM 601 C CA . GLU A 1 80 ? -3.555 -16.961 -43.831 1.00 53.00 80 GLU A CA 1
ATOM 602 C C . GLU A 1 80 ? -3.451 -16.400 -45.259 1.00 53.00 80 GLU A C 1
ATOM 604 O O . GLU A 1 80 ? -4.488 -16.185 -45.895 1.00 53.00 80 GLU A O 1
ATOM 609 N N . PRO A 1 81 ? -2.242 -16.143 -45.789 1.00 44.50 81 PRO A N 1
ATOM 610 C CA . PRO A 1 81 ? -2.101 -15.875 -47.209 1.00 44.50 81 PRO A CA 1
ATOM 611 C C . PRO A 1 81 ? -2.493 -17.144 -47.971 1.00 44.50 81 PRO A C 1
ATOM 613 O O . PRO A 1 81 ? -1.980 -18.230 -47.694 1.00 44.50 81 PRO A O 1
ATOM 616 N N . ALA A 1 82 ? -3.425 -17.002 -48.914 1.00 44.19 82 ALA A N 1
ATOM 617 C CA . ALA A 1 82 ? -3.796 -18.071 -49.826 1.00 44.19 82 ALA A CA 1
ATOM 618 C C . ALA A 1 82 ? -2.530 -18.601 -50.514 1.00 44.19 82 ALA A C 1
ATOM 620 O O . ALA A 1 82 ? -1.782 -17.841 -51.131 1.00 44.19 82 ALA A O 1
ATOM 621 N N . THR A 1 83 ? -2.279 -19.900 -50.369 1.00 48.19 83 THR A N 1
ATOM 622 C CA . THR A 1 83 ? -1.278 -20.590 -51.182 1.00 48.19 83 THR A CA 1
ATOM 623 C C . THR A 1 83 ? -1.842 -20.664 -52.600 1.00 48.19 83 THR A C 1
ATOM 625 O O . THR A 1 83 ? -2.950 -21.172 -52.776 1.00 48.19 83 THR A O 1
ATOM 628 N N . VAL A 1 84 ? -1.127 -20.072 -53.562 1.00 51.38 84 VAL A N 1
ATOM 629 C CA . VAL A 1 84 ? -1.385 -20.208 -55.009 1.00 51.38 84 VAL A CA 1
ATOM 630 C C . VAL A 1 84 ? -1.069 -21.630 -55.449 1.00 51.38 84 VAL A C 1
ATOM 632 O O . VAL A 1 84 ? -0.037 -22.157 -54.975 1.00 51.38 84 VAL A O 1
#

Foldseek 3Di:
DPPDPDQAEQEDEAEDAPVCVVVVHDPVRRVVVVVVVVVVNVVRYNYYHYDYPPDPVPDPDDPPPDPPPDDPVVVVPDPDPDDD

Nearest PDB structures (foldseek):
  5g5t-assembly1_A  TM=3.326E-01  e=9.667E+00  Methanocaldococcus jannaschii

Mean predicted aligned error: 14.77 Å

Solvent-accessible surface area (backbone atoms only — not comparable to full-atom values): 5580 Å² total; per-residue (Å²): 129,87,68,88,74,62,93,55,43,66,66,41,79,46,78,45,52,57,65,42,59,75,67,67,53,51,70,66,60,49,51,64,62,44,51,63,54,53,55,54,43,57,76,43,20,80,35,75,47,80,42,71,53,75,65,72,94,74,54,82,77,73,71,82,71,73,80,77,84,73,56,74,75,76,62,64,82,67,75,75,79,81,82,128

Secondary structure (DSSP, 8-state):
------SS-SEEEEE-SHHHHHTT--HHHHHHHHHHHHHHHHHH-SEEEEE----GGGS------S-----GGGGTT--PPPP-

InterPro domains:
  IPR036514 SGNH hydrolase superfamily [G3DSA:3.40.50.1110] (4-80)